Protein AF-A0A351ULM5-F1 (afdb_monomer_lite)

pLDDT: mean 81.46, std 12.45, range [44.47, 95.75]

Secondary structure (DSSP, 8-state):
---TTHHHHHHHHTT-S-HHHHHHHHHHHHH-HHHHHHHHHHHHHHHHHHHTSPPPPHHHHHHHHHHHHHHHTS-S----HHHHHHHHHHHHHHHHHHHHS-----GGGSTTSSHHHHHHHHHHHHHHHHHHHHHHHHHHHHHHHHHHHHHHHHHHH--

Radius of gyration: 32.32 Å; chains: 1; bounding box: 91×63×58 Å

Foldseek 3Di:
DDDPCLVLLVCLLVVNDPPVSVVVLVVVCVPDPVSVVVNVVVVVVVVVVVVPDDDPDPVVVVVVVVVVVVVVPDDPDDDDPVVVVVVVVVVVVVVVCVVPPDPPPDVCPPPPVCPVVVVVVVVVVVVVVVVVVVVVVVVVVVVVVVVVVVVVVVVVVVD

Sequence (159 aa):
MNCEYGEKLILHFYGEAGDGLASEVEAHLKGCASCRDALAALAAAEALLSKETPLPSEAVLQAVMRQARAAAHKPLFVWSWAETALAGAMAAAFLLVFAFAPQSASPDLAWNSGLDSGLDSVEYSMD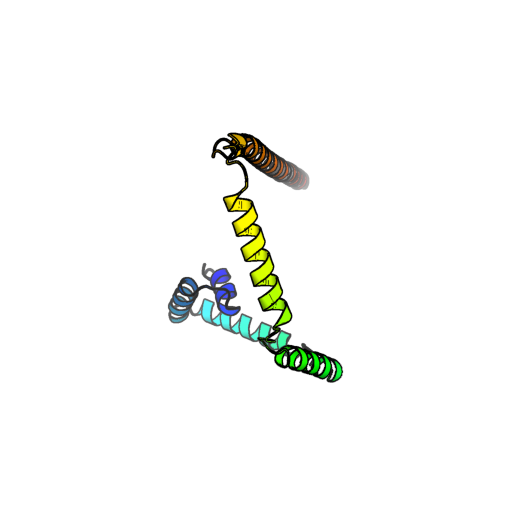QSRSELTASSGDWDYNYGVLSAEEQALSAEEV

Structure (mmCIF, N/CA/C/O backbone):
data_AF-A0A351ULM5-F1
#
_entry.id   AF-A0A351ULM5-F1
#
loop_
_atom_site.group_PDB
_atom_site.id
_atom_site.type_symbol
_atom_site.label_atom_id
_atom_site.label_alt_id
_atom_site.label_comp_id
_atom_site.label_asym_id
_atom_site.label_entity_id
_atom_site.label_seq_id
_atom_site.pdbx_PDB_ins_code
_atom_site.Cartn_x
_atom_site.Cartn_y
_atom_site.Cartn_z
_atom_site.occupancy
_atom_site.B_iso_or_equiv
_atom_site.auth_seq_id
_atom_site.auth_comp_id
_atom_site.auth_asym_id
_atom_site.auth_atom_id
_atom_site.pdbx_PDB_model_num
ATOM 1 N N . MET A 1 1 ? -23.154 -5.790 20.908 1.00 44.47 1 MET A N 1
ATOM 2 C CA . MET A 1 1 ? -22.968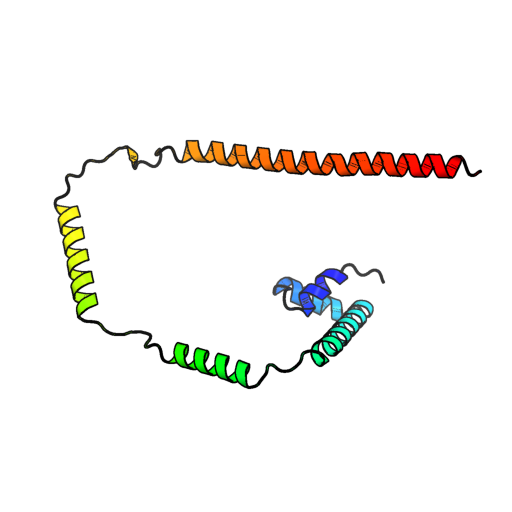 -5.731 19.444 1.00 44.47 1 MET A CA 1
ATOM 3 C C . MET A 1 1 ? -22.928 -4.303 18.885 1.00 44.47 1 MET A C 1
ATOM 5 O O . MET A 1 1 ? -22.922 -4.174 17.677 1.00 44.47 1 MET A O 1
ATOM 9 N N . ASN A 1 2 ? -22.785 -3.246 19.702 1.00 58.34 2 ASN A N 1
ATOM 10 C CA . ASN A 1 2 ? -22.700 -1.866 19.195 1.00 58.34 2 ASN A CA 1
ATOM 11 C C . ASN A 1 2 ? -21.417 -1.203 19.703 1.00 58.34 2 ASN A C 1
ATOM 13 O O . ASN A 1 2 ? -21.447 -0.451 20.673 1.00 58.34 2 ASN A O 1
ATOM 17 N N . CYS A 1 3 ? -20.278 -1.543 19.105 1.00 80.12 3 CYS A N 1
ATOM 18 C CA . CYS A 1 3 ? -19.048 -0.787 19.308 1.00 80.12 3 CYS A CA 1
ATOM 19 C C . CYS A 1 3 ? -18.624 -0.197 17.963 1.00 80.12 3 CYS A C 1
ATOM 21 O O . CYS A 1 3 ? -18.449 -0.939 17.001 1.00 80.12 3 CYS A O 1
ATOM 23 N N . GLU A 1 4 ? -18.450 1.123 17.905 1.00 83.50 4 GLU A N 1
ATOM 24 C CA . GLU A 1 4 ? -18.092 1.872 16.687 1.00 83.50 4 GLU A CA 1
ATOM 25 C C . GLU A 1 4 ? -16.687 1.536 16.146 1.00 83.50 4 GLU A C 1
ATOM 27 O O . GLU A 1 4 ? -16.291 2.012 15.088 1.00 83.50 4 GLU A O 1
ATOM 32 N N . TYR A 1 5 ? -15.916 0.696 16.846 1.00 86.19 5 TYR A N 1
ATOM 33 C CA . TYR A 1 5 ? -14.572 0.285 16.434 1.00 86.19 5 TYR A CA 1
ATOM 34 C C . TYR A 1 5 ? -14.541 -0.863 15.415 1.00 86.19 5 TYR A C 1
ATOM 36 O O . TYR A 1 5 ? -13.450 -1.270 15.028 1.00 86.19 5 TYR A O 1
ATOM 44 N N . GLY A 1 6 ? -15.689 -1.387 14.970 1.00 83.00 6 GLY A N 1
ATOM 45 C CA . GLY A 1 6 ? -15.754 -2.548 14.070 1.00 83.00 6 GLY A CA 1
ATOM 46 C C . GLY A 1 6 ? -14.895 -2.407 12.807 1.00 83.00 6 GLY A C 1
ATOM 47 O O . GLY A 1 6 ? -14.042 -3.250 12.549 1.00 83.00 6 GLY A O 1
ATOM 48 N N . GLU A 1 7 ? -15.056 -1.313 12.062 1.00 86.38 7 GLU A N 1
ATOM 49 C CA . GLU A 1 7 ? -14.304 -1.072 10.819 1.00 86.38 7 GLU A CA 1
ATOM 50 C C . GLU A 1 7 ? -12.811 -0.823 11.080 1.00 86.38 7 GLU A C 1
ATOM 52 O O . GLU A 1 7 ? -11.945 -1.385 10.409 1.00 86.38 7 GLU A O 1
ATOM 57 N N . LYS A 1 8 ? -12.493 -0.048 12.125 1.00 92.81 8 LYS A N 1
ATOM 58 C CA . LYS A 1 8 ? -11.108 0.239 12.545 1.00 92.81 8 LYS A CA 1
ATOM 59 C C . LYS A 1 8 ? -10.350 -1.033 12.928 1.00 92.81 8 LYS A C 1
ATOM 61 O O . LYS A 1 8 ? -9.143 -1.127 12.723 1.00 92.81 8 LYS A O 1
ATOM 66 N N . LEU A 1 9 ? -11.064 -2.007 13.485 1.00 93.25 9 LEU A N 1
ATOM 67 C CA . LEU A 1 9 ? -10.514 -3.283 13.915 1.00 93.25 9 LEU A CA 1
ATOM 68 C C . LEU A 1 9 ? -10.111 -4.166 12.726 1.00 93.25 9 LEU A C 1
ATOM 70 O O . LEU A 1 9 ? -9.099 -4.854 12.816 1.00 93.25 9 LEU A O 1
ATOM 74 N N . ILE A 1 10 ? -10.842 -4.098 11.609 1.00 93.56 10 ILE A N 1
ATOM 75 C CA . ILE A 1 10 ? -10.494 -4.800 10.363 1.00 93.56 10 ILE A CA 1
ATOM 76 C C . ILE A 1 10 ? -9.216 -4.206 9.760 1.00 93.56 10 ILE A C 1
ATOM 78 O O . ILE A 1 10 ? -8.286 -4.946 9.448 1.00 93.56 10 ILE A O 1
ATOM 82 N N . LEU A 1 11 ? -9.132 -2.873 9.671 1.00 94.81 11 LEU A N 1
ATOM 83 C CA . LEU A 1 11 ? -7.931 -2.185 9.182 1.00 94.81 11 LEU A CA 1
ATOM 84 C C . LEU A 1 11 ? -6.706 -2.514 10.041 1.00 94.81 11 LEU A C 1
ATOM 86 O O . LEU A 1 11 ? -5.624 -2.775 9.521 1.00 94.81 11 LEU A O 1
ATOM 90 N N . HIS A 1 12 ? -6.874 -2.538 11.365 1.00 95.31 12 HIS A N 1
ATOM 91 C CA . HIS A 1 12 ? -5.809 -2.939 12.280 1.00 95.31 12 HIS A CA 1
ATOM 92 C C . HIS A 1 12 ? -5.379 -4.393 12.063 1.00 95.31 12 HIS A C 1
ATOM 94 O O . HIS A 1 12 ? -4.184 -4.667 12.005 1.00 95.31 12 HIS A O 1
ATOM 100 N N . PHE A 1 13 ? -6.334 -5.309 11.895 1.00 95.75 13 PHE A N 1
ATOM 101 C CA . PHE A 1 13 ? -6.060 -6.731 11.700 1.00 95.75 13 PHE A CA 1
ATOM 102 C C . PHE A 1 13 ? -5.221 -7.013 10.444 1.00 95.75 13 PHE A C 1
ATOM 104 O O . PHE A 1 13 ? -4.258 -7.771 10.517 1.00 95.75 13 PHE A O 1
ATOM 111 N N . TYR A 1 14 ? -5.528 -6.358 9.321 1.00 95.00 14 TYR A N 1
ATOM 112 C CA . TYR A 1 14 ? -4.781 -6.524 8.067 1.00 95.00 14 TYR A CA 1
ATOM 113 C C . TYR A 1 14 ? -3.511 -5.659 7.967 1.00 95.00 14 TYR A C 1
ATOM 115 O O . TYR A 1 14 ? -2.823 -5.690 6.950 1.00 95.00 14 TYR A O 1
ATOM 123 N N . GLY A 1 15 ? -3.166 -4.903 9.017 1.00 94.19 15 GLY A N 1
ATOM 124 C CA . GLY A 1 15 ? -1.979 -4.040 9.030 1.00 94.19 15 GLY A CA 1
ATOM 125 C C . GLY A 1 15 ? -2.116 -2.763 8.192 1.00 94.19 15 GLY A C 1
ATOM 126 O O . GLY A 1 15 ? -1.115 -2.129 7.869 1.00 94.19 15 GLY A O 1
ATOM 127 N N . GLU A 1 16 ? -3.343 -2.375 7.847 1.00 94.62 16 GLU A N 1
ATOM 128 C CA . GLU A 1 16 ? -3.666 -1.171 7.070 1.00 94.62 16 GLU A CA 1
ATOM 129 C C . GLU A 1 16 ? -3.967 0.044 7.964 1.00 94.62 16 GLU A C 1
ATOM 131 O O . GLU A 1 16 ? -4.072 1.177 7.492 1.00 94.62 16 GLU A O 1
ATOM 136 N N . ALA A 1 17 ? -4.084 -0.164 9.278 1.00 91.00 17 ALA A N 1
ATOM 137 C CA . ALA A 1 17 ? -4.148 0.926 10.236 1.00 91.00 17 ALA A CA 1
ATOM 138 C C . ALA A 1 17 ? -2.765 1.577 10.377 1.00 91.00 17 ALA A C 1
ATOM 140 O O . ALA A 1 17 ? -1.847 0.975 10.929 1.00 91.00 17 ALA A O 1
ATOM 141 N N . GLY A 1 18 ? -2.623 2.825 9.923 1.00 92.12 18 GLY A N 1
ATOM 142 C CA . GLY A 1 18 ? -1.427 3.623 10.211 1.00 92.12 18 GLY A CA 1
ATOM 143 C C . GLY A 1 18 ? -1.169 3.764 11.720 1.00 92.12 18 GLY A C 1
ATOM 144 O O . GLY A 1 18 ? -2.080 3.582 12.531 1.00 92.12 18 GLY A O 1
ATOM 145 N N . ASP A 1 19 ? 0.057 4.136 12.098 1.00 90.62 19 ASP A N 1
ATOM 146 C CA . ASP A 1 19 ? 0.570 4.080 13.482 1.00 90.62 19 ASP A CA 1
ATOM 147 C C . ASP A 1 19 ? -0.363 4.694 14.544 1.00 90.62 19 ASP A C 1
ATOM 149 O O . ASP A 1 19 ? -0.554 4.131 15.625 1.00 90.62 19 ASP A O 1
ATOM 153 N N . GLY A 1 20 ? -0.991 5.833 14.232 1.00 92.88 20 GLY A N 1
ATOM 154 C CA . GLY A 1 20 ? -1.944 6.490 15.132 1.00 92.88 20 GLY A CA 1
ATOM 155 C C . GLY A 1 20 ? -3.177 5.625 15.405 1.00 92.88 20 GLY A C 1
ATOM 156 O O . GLY A 1 20 ? -3.493 5.342 16.560 1.00 92.88 20 GLY A O 1
ATOM 157 N N . 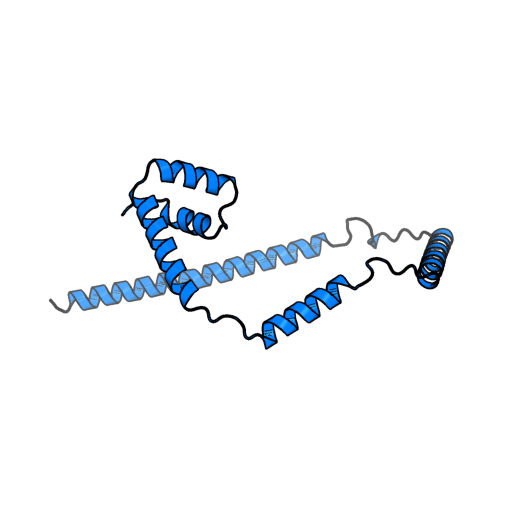LEU A 1 21 ? -3.821 5.133 14.345 1.00 92.94 21 LEU A N 1
ATOM 158 C CA . LEU A 1 21 ? -5.018 4.300 14.446 1.00 92.94 21 LEU A CA 1
ATOM 159 C C . LEU A 1 21 ? -4.715 2.951 15.110 1.00 92.94 21 LEU A C 1
ATOM 161 O O . LEU A 1 21 ? -5.508 2.481 15.923 1.00 92.94 21 LEU A O 1
ATOM 165 N N . ALA A 1 22 ? -3.559 2.353 14.811 1.00 93.50 22 ALA A N 1
ATOM 166 C CA . ALA A 1 22 ? -3.128 1.115 15.453 1.00 93.50 22 ALA A CA 1
ATOM 167 C C . ALA A 1 22 ? -3.037 1.284 16.979 1.00 93.50 22 ALA A C 1
ATOM 169 O O . ALA A 1 22 ? -3.616 0.492 17.724 1.00 93.50 22 ALA A O 1
ATOM 170 N N . SER A 1 23 ? -2.410 2.369 17.448 1.00 95.25 23 SER A N 1
ATOM 171 C CA . SER A 1 23 ? -2.286 2.650 18.883 1.00 95.25 23 SER A CA 1
ATOM 172 C C . SER A 1 23 ? -3.637 2.896 19.577 1.00 95.25 23 SER A C 1
ATOM 174 O O . SER A 1 23 ? -3.857 2.437 20.702 1.00 95.25 23 SER A O 1
ATOM 176 N N . GLU A 1 24 ? -4.577 3.564 18.900 1.00 94.50 24 GLU A N 1
ATOM 177 C CA . GLU A 1 24 ? -5.936 3.792 19.402 1.00 94.50 24 GLU A CA 1
ATOM 178 C C . GLU A 1 24 ? -6.725 2.486 19.536 1.00 94.50 24 GLU A C 1
ATOM 180 O O . GLU A 1 24 ? -7.402 2.261 20.545 1.00 94.50 24 GLU A O 1
ATOM 185 N N . VAL A 1 25 ? -6.637 1.613 18.528 1.00 95.06 25 VAL A N 1
ATOM 186 C CA . VAL A 1 25 ? -7.295 0.302 18.535 1.00 95.06 25 VAL A CA 1
ATOM 187 C C . VAL A 1 25 ? -6.714 -0.571 19.648 1.00 95.06 25 VAL A C 1
ATOM 189 O O . VAL A 1 25 ? -7.475 -1.132 20.435 1.00 95.06 25 VAL A O 1
ATOM 192 N N . GLU A 1 26 ? -5.391 -0.627 19.804 1.00 95.25 26 GLU A N 1
ATOM 193 C CA . GLU A 1 26 ? -4.743 -1.374 20.889 1.00 95.25 26 GLU A CA 1
ATOM 194 C C . GLU A 1 26 ? -5.156 -0.881 22.281 1.00 95.25 26 GLU A C 1
ATOM 196 O O . GLU A 1 26 ? -5.400 -1.682 23.191 1.00 95.25 26 GLU A O 1
ATOM 201 N N . ALA A 1 27 ? -5.267 0.437 22.467 1.00 95.19 27 ALA A N 1
ATOM 202 C CA . ALA A 1 27 ? -5.765 1.011 23.711 1.00 95.19 27 ALA A CA 1
ATOM 203 C C . ALA A 1 27 ? -7.222 0.596 23.977 1.00 95.19 27 ALA A C 1
ATOM 205 O O . ALA A 1 27 ? -7.551 0.180 25.092 1.00 95.19 27 ALA A O 1
ATOM 206 N N . HIS A 1 28 ? -8.078 0.638 22.952 1.00 94.81 28 HIS A N 1
ATOM 207 C CA . HIS A 1 28 ? -9.475 0.219 23.043 1.00 94.81 28 HIS A CA 1
ATOM 208 C C . HIS A 1 28 ? -9.620 -1.273 23.391 1.00 94.81 28 HIS A C 1
ATOM 210 O O . HIS A 1 28 ? -10.419 -1.645 24.259 1.00 94.81 28 HIS A O 1
ATOM 216 N N . LEU A 1 29 ? -8.798 -2.136 22.783 1.00 95.12 29 LEU A N 1
ATOM 217 C CA . LEU A 1 29 ? -8.807 -3.583 23.012 1.00 95.12 29 LEU A CA 1
ATOM 218 C C . LEU A 1 29 ? -8.505 -3.968 24.464 1.00 95.12 29 LEU A C 1
ATOM 220 O O . LEU A 1 29 ? -8.953 -5.024 24.911 1.00 95.12 29 LEU A O 1
ATOM 224 N N . LYS A 1 30 ? -7.820 -3.124 25.246 1.00 95.62 30 LYS A N 1
ATOM 225 C CA . LYS A 1 30 ? -7.613 -3.366 26.687 1.00 95.62 30 LYS A CA 1
ATOM 226 C C . LYS A 1 30 ? -8.929 -3.304 27.470 1.00 95.62 30 LYS A C 1
ATOM 228 O O . LYS A 1 30 ? -9.131 -4.095 28.391 1.00 95.62 30 LYS A O 1
ATOM 233 N N . GLY A 1 31 ? -9.849 -2.421 27.079 1.00 93.31 31 GLY A N 1
ATOM 234 C CA . GLY A 1 31 ? -11.114 -2.185 27.783 1.00 93.31 31 GLY A CA 1
ATOM 235 C C . GLY A 1 31 ? -12.327 -2.923 27.211 1.00 93.31 31 GLY A C 1
ATOM 236 O O . GLY A 1 31 ? -13.260 -3.220 27.952 1.00 93.31 31 GLY A O 1
ATOM 237 N N . CYS A 1 32 ? -12.328 -3.254 25.919 1.00 95.25 32 CYS A N 1
ATOM 238 C CA . CYS A 1 32 ? -13.526 -3.736 25.233 1.00 95.25 32 CYS A CA 1
ATOM 239 C C . CYS A 1 32 ? -13.491 -5.246 24.952 1.00 95.25 32 CYS A C 1
ATOM 241 O O . CYS A 1 32 ? -12.801 -5.707 24.042 1.00 95.25 32 CYS A O 1
ATOM 243 N N . ALA A 1 33 ? -14.272 -6.025 25.709 1.00 93.81 33 ALA A N 1
ATOM 244 C CA . ALA A 1 33 ? -14.367 -7.476 25.519 1.00 93.81 33 ALA A CA 1
ATOM 245 C C . ALA A 1 33 ? -14.949 -7.860 24.150 1.00 93.81 33 ALA A C 1
ATOM 247 O O . ALA A 1 33 ? -14.365 -8.689 23.463 1.00 93.81 33 ALA A O 1
ATOM 248 N N . SER A 1 34 ? -16.015 -7.192 23.697 1.00 93.00 34 SER A N 1
ATOM 249 C CA . SER A 1 34 ? -16.645 -7.520 22.412 1.00 93.00 34 SER A CA 1
ATOM 250 C C . SER A 1 34 ? -15.724 -7.304 21.212 1.00 93.00 34 SER A C 1
ATOM 252 O O . SER A 1 34 ? -15.808 -8.046 20.241 1.00 93.00 34 SER A O 1
ATOM 254 N N . CYS A 1 35 ? -14.840 -6.302 21.265 1.00 94.25 35 CYS A N 1
ATOM 255 C CA . CYS A 1 35 ? -13.858 -6.079 20.204 1.00 94.25 35 CYS A CA 1
ATOM 256 C C . CYS A 1 35 ? -12.739 -7.125 20.229 1.00 94.25 35 CYS A C 1
ATOM 258 O O . CYS A 1 35 ? -12.302 -7.552 19.166 1.00 94.25 35 CYS A O 1
ATOM 260 N N . ARG A 1 36 ? -12.320 -7.601 21.411 1.00 94.38 36 ARG A N 1
ATOM 261 C CA . ARG A 1 36 ? -11.391 -8.741 21.503 1.00 94.38 36 ARG A CA 1
ATOM 262 C C . ARG A 1 36 ? -12.005 -10.020 20.938 1.00 94.38 36 ARG A C 1
ATOM 264 O O . ARG A 1 36 ? -11.332 -10.727 20.197 1.00 94.38 36 ARG A O 1
ATOM 271 N N . ASP A 1 37 ? -13.275 -10.281 21.240 1.00 94.56 37 ASP A N 1
ATOM 272 C CA . ASP A 1 37 ? -13.989 -11.454 20.726 1.00 94.56 37 ASP A CA 1
ATOM 273 C C . ASP A 1 37 ? -14.147 -11.386 19.199 1.00 94.56 37 ASP A C 1
ATOM 275 O O . ASP A 1 37 ? -13.908 -12.373 18.504 1.00 94.56 37 ASP A O 1
ATOM 279 N N . ALA A 1 38 ? -14.479 -10.208 18.659 1.00 93.31 38 ALA A N 1
ATOM 280 C CA . ALA A 1 38 ? -14.547 -9.987 17.215 1.00 93.31 38 ALA A CA 1
ATOM 281 C C . ALA A 1 38 ? -13.185 -10.202 16.532 1.00 93.31 38 ALA A C 1
ATOM 283 O O . ALA A 1 38 ? -13.117 -10.869 15.502 1.00 93.31 38 ALA A O 1
ATOM 284 N N . LEU A 1 39 ? -12.097 -9.699 17.127 1.00 94.50 39 LEU A N 1
ATOM 285 C CA . LEU A 1 39 ? -10.739 -9.894 16.611 1.00 94.50 39 LEU A CA 1
ATOM 286 C C . LEU A 1 39 ? -10.326 -11.371 16.633 1.00 94.50 39 LEU A C 1
ATOM 288 O O . LEU A 1 39 ? -9.726 -11.860 15.679 1.00 94.50 39 LEU A O 1
ATOM 292 N N . ALA A 1 40 ? -10.698 -12.106 17.683 1.00 95.12 40 ALA A N 1
ATOM 293 C CA . ALA A 1 40 ? -10.474 -13.546 17.758 1.00 95.12 40 ALA A CA 1
ATOM 294 C C . ALA A 1 40 ? -11.270 -14.317 16.687 1.00 95.12 40 ALA A C 1
ATOM 296 O O . ALA A 1 40 ? -10.745 -15.261 16.096 1.00 95.12 40 ALA A O 1
ATOM 297 N N . ALA A 1 41 ? -12.510 -13.907 16.402 1.00 94.25 41 ALA A N 1
ATOM 298 C CA . ALA A 1 41 ? -13.321 -14.499 15.338 1.00 94.25 41 ALA A CA 1
ATOM 299 C C . ALA A 1 41 ? -12.727 -14.240 13.941 1.00 94.25 41 ALA A C 1
ATOM 301 O O . ALA A 1 41 ? -12.666 -15.162 13.127 1.00 94.25 41 ALA A O 1
ATOM 302 N N . LEU A 1 42 ? -12.232 -13.023 13.687 1.00 94.00 42 LEU A N 1
ATOM 303 C CA . LEU A 1 42 ? -11.495 -12.665 12.467 1.00 94.00 42 LEU A CA 1
ATOM 304 C C . LEU A 1 42 ? -10.241 -13.531 12.291 1.00 94.00 42 LEU A C 1
ATOM 306 O O . LEU A 1 42 ? -10.072 -14.158 11.246 1.00 94.00 42 LEU A O 1
ATOM 310 N N . ALA A 1 43 ? -9.421 -13.654 13.338 1.00 94.81 43 ALA A N 1
ATOM 311 C CA . ALA A 1 43 ? -8.229 -14.502 13.323 1.00 94.81 43 ALA A CA 1
ATOM 312 C C . ALA A 1 43 ? -8.558 -15.979 13.042 1.00 94.81 43 ALA A C 1
ATOM 314 O O . ALA A 1 43 ? -7.851 -16.658 12.297 1.00 94.81 43 ALA A O 1
ATOM 315 N N . ALA A 1 44 ? -9.653 -16.493 13.610 1.00 94.94 44 ALA A N 1
ATOM 316 C CA . ALA A 1 44 ? -10.098 -17.859 13.356 1.00 94.94 44 ALA A CA 1
ATOM 317 C C . ALA A 1 44 ? -10.544 -18.065 11.898 1.00 94.94 44 ALA A C 1
ATOM 319 O O . ALA A 1 44 ? -10.215 -19.093 11.303 1.00 94.94 44 ALA A O 1
ATOM 320 N N . ALA A 1 45 ? -11.258 -17.098 11.313 1.00 92.25 45 ALA A N 1
ATOM 321 C CA . ALA A 1 45 ? -11.675 -17.146 9.914 1.00 92.25 45 ALA A CA 1
ATOM 322 C C . ALA A 1 45 ? -10.470 -17.116 8.958 1.00 92.25 45 ALA A C 1
ATOM 324 O O . ALA A 1 45 ? -10.387 -17.944 8.050 1.00 92.25 45 ALA A O 1
ATOM 325 N N . GLU A 1 46 ? -9.493 -16.238 9.201 1.00 92.69 46 GLU A N 1
ATOM 326 C CA . GLU A 1 46 ? -8.254 -16.185 8.415 1.00 92.69 46 GLU A CA 1
ATOM 327 C C . GLU A 1 46 ? -7.466 -17.501 8.499 1.00 92.69 46 GLU A C 1
ATOM 329 O O . GLU A 1 46 ? -6.968 -18.001 7.488 1.00 92.69 46 GLU A O 1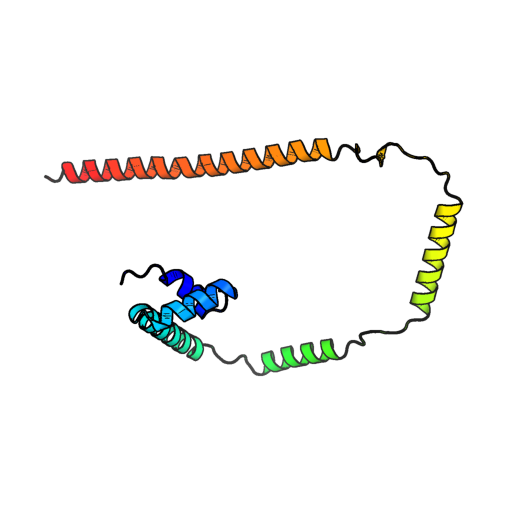
ATOM 334 N N . ALA A 1 47 ? -7.391 -18.111 9.684 1.00 90.75 47 ALA A N 1
ATOM 335 C CA . ALA A 1 47 ? -6.706 -19.386 9.867 1.00 90.75 47 ALA A CA 1
ATOM 336 C C . ALA A 1 47 ? -7.376 -20.541 9.104 1.00 90.75 47 ALA A C 1
ATOM 338 O O . ALA A 1 47 ? -6.690 -21.472 8.677 1.00 90.75 47 ALA A O 1
ATOM 339 N N . LEU A 1 48 ? -8.703 -20.510 8.939 1.00 89.31 48 LEU A N 1
ATOM 340 C CA . LEU A 1 48 ? -9.425 -21.483 8.116 1.00 89.31 48 LEU A CA 1
ATOM 341 C C . LEU A 1 48 ? -9.121 -21.276 6.631 1.00 89.31 48 LEU A C 1
ATOM 343 O O . LEU A 1 48 ? -8.734 -22.229 5.962 1.00 89.31 48 LEU A O 1
ATOM 347 N N . LEU A 1 49 ? -9.201 -20.032 6.154 1.00 87.19 49 LEU A N 1
ATOM 348 C CA . LEU A 1 49 ? -8.903 -19.679 4.763 1.00 87.19 49 LEU A CA 1
ATOM 349 C C . LEU A 1 49 ? -7.447 -19.999 4.390 1.00 87.19 49 LEU A C 1
ATOM 351 O O . LEU A 1 49 ? -7.177 -20.570 3.339 1.00 87.19 49 LEU A O 1
ATOM 355 N N . SER A 1 50 ? -6.502 -19.713 5.286 1.00 84.62 50 SER A N 1
ATOM 356 C CA . SER A 1 50 ? -5.074 -19.955 5.051 1.00 84.62 50 SER A CA 1
ATOM 357 C C . SER A 1 50 ? -4.719 -21.439 4.936 1.00 84.62 50 SER A C 1
ATOM 359 O O . SER A 1 50 ? -3.756 -21.784 4.254 1.00 84.62 50 SER A O 1
ATOM 361 N N . LYS A 1 51 ? -5.477 -22.333 5.587 1.00 76.75 51 LYS A N 1
ATOM 362 C CA . LYS A 1 51 ? -5.259 -23.788 5.493 1.00 76.75 51 LYS A CA 1
ATOM 363 C C . LYS A 1 51 ? -5.624 -24.355 4.126 1.00 76.75 51 LYS A C 1
ATOM 365 O O . LYS A 1 51 ? -5.105 -25.407 3.762 1.00 76.75 51 LYS A O 1
ATOM 370 N N . GLU A 1 52 ? -6.510 -23.686 3.397 1.00 69.31 52 GLU A N 1
ATOM 371 C CA . GLU A 1 52 ? -6.970 -24.131 2.083 1.00 69.31 52 GLU A CA 1
ATOM 372 C C . GLU A 1 52 ? -6.073 -23.646 0.945 1.00 69.31 52 GLU A C 1
ATOM 374 O O . GLU A 1 52 ? -6.220 -24.124 -0.176 1.00 69.31 52 GLU A O 1
ATOM 379 N N . THR A 1 53 ? -5.112 -22.757 1.214 1.00 72.62 53 THR A N 1
ATOM 380 C CA . THR A 1 53 ? -4.181 -22.267 0.199 1.00 72.62 53 THR A CA 1
ATOM 381 C C . THR A 1 53 ? -3.185 -23.373 -0.165 1.00 72.62 53 THR A C 1
ATOM 383 O O . THR A 1 53 ? -2.292 -23.683 0.633 1.00 72.62 53 THR A O 1
ATOM 386 N N . PRO A 1 54 ? -3.288 -23.997 -1.356 1.00 75.69 54 PRO A N 1
ATOM 387 C CA . PRO A 1 54 ? -2.340 -25.023 -1.749 1.00 75.69 54 PRO A CA 1
ATOM 388 C C . PRO A 1 54 ? -0.954 -24.393 -1.889 1.00 75.69 54 PRO A C 1
ATOM 390 O O . PRO A 1 54 ? -0.806 -23.307 -2.456 1.00 75.69 54 PRO A O 1
ATOM 393 N N . LEU A 1 55 ? 0.074 -25.086 -1.393 1.00 80.00 55 LEU A N 1
ATOM 394 C CA . LEU A 1 55 ? 1.449 -24.658 -1.623 1.00 80.00 55 LEU A CA 1
ATOM 395 C C . LEU A 1 55 ? 1.691 -24.513 -3.137 1.00 80.00 55 LEU A C 1
ATOM 397 O O . LEU A 1 55 ? 1.251 -25.372 -3.912 1.00 80.00 55 LEU A O 1
ATOM 401 N N . PRO A 1 56 ? 2.407 -23.462 -3.578 1.00 83.88 56 PRO A N 1
ATOM 402 C CA . PRO A 1 56 ? 2.796 -23.349 -4.973 1.00 83.88 56 PRO A CA 1
ATOM 403 C C . PRO A 1 56 ? 3.606 -24.583 -5.374 1.00 83.88 56 PRO A C 1
ATOM 405 O O . PRO A 1 56 ? 4.411 -25.097 -4.596 1.00 83.88 56 PRO A O 1
ATOM 408 N N . SER A 1 57 ? 3.398 -25.061 -6.602 1.00 89.00 57 SER A N 1
ATOM 409 C CA . SER A 1 57 ? 4.169 -26.198 -7.107 1.00 89.00 57 SER A CA 1
ATOM 410 C C . SER A 1 57 ? 5.673 -25.904 -7.065 1.00 89.00 57 SER A C 1
ATOM 412 O O . SER A 1 57 ? 6.106 -24.768 -7.279 1.00 89.00 57 SER A O 1
ATOM 414 N N . GLU A 1 58 ? 6.480 -26.945 -6.867 1.00 90.81 58 GLU A N 1
ATOM 415 C CA . GLU A 1 58 ? 7.946 -26.839 -6.852 1.00 90.81 58 GLU A CA 1
ATOM 416 C C . GLU A 1 58 ? 8.491 -26.158 -8.122 1.00 90.81 58 GLU A C 1
ATOM 418 O O . GLU A 1 58 ? 9.439 -25.379 -8.067 1.00 90.81 58 GLU A O 1
ATOM 423 N N . ALA A 1 59 ? 7.842 -26.371 -9.272 1.00 92.19 59 ALA A N 1
ATOM 424 C CA . ALA A 1 59 ? 8.212 -25.724 -10.528 1.00 92.19 59 ALA A CA 1
ATOM 425 C C . ALA A 1 59 ? 8.069 -24.191 -10.469 1.00 92.19 59 ALA A C 1
ATOM 427 O O . ALA A 1 59 ? 8.945 -23.470 -10.952 1.00 92.19 59 ALA A O 1
ATOM 428 N N . VAL A 1 60 ? 6.996 -23.692 -9.846 1.00 92.75 60 VAL A N 1
ATOM 429 C CA . VAL A 1 60 ? 6.771 -22.252 -9.644 1.00 92.75 60 VAL A CA 1
ATOM 430 C C . VAL A 1 60 ? 7.805 -21.693 -8.672 1.00 92.75 60 VAL A C 1
ATOM 432 O O . VAL A 1 60 ? 8.422 -20.668 -8.963 1.00 92.75 60 VAL A O 1
ATOM 435 N N . LEU A 1 61 ? 8.070 -22.397 -7.568 1.00 93.62 61 LEU A N 1
ATOM 436 C CA . LEU A 1 61 ? 9.081 -21.988 -6.592 1.00 93.62 61 LEU A CA 1
ATOM 437 C C . LEU A 1 61 ? 10.469 -21.863 -7.245 1.00 93.62 61 LEU A C 1
ATOM 439 O O . LEU A 1 61 ? 11.164 -20.859 -7.077 1.00 93.62 61 LEU A O 1
ATOM 443 N N . GLN A 1 62 ? 10.855 -22.849 -8.057 1.00 94.50 62 GLN A N 1
ATOM 444 C CA . GLN A 1 62 ? 12.127 -22.833 -8.776 1.00 94.50 62 GLN A CA 1
ATOM 445 C C . GLN A 1 62 ? 12.199 -21.737 -9.840 1.00 94.50 62 GLN A C 1
ATOM 447 O O . GLN A 1 62 ? 13.265 -21.139 -10.014 1.00 94.50 62 GLN A O 1
ATOM 452 N N . ALA A 1 63 ? 11.101 -21.455 -10.544 1.00 94.19 63 ALA A N 1
ATOM 453 C CA . ALA A 1 63 ? 11.039 -20.366 -11.514 1.00 94.19 63 ALA A CA 1
ATOM 454 C C . ALA A 1 63 ? 11.260 -19.004 -10.836 1.00 94.19 63 ALA A C 1
ATOM 456 O O . ALA A 1 63 ? 12.124 -18.237 -11.272 1.00 94.19 63 ALA A O 1
ATOM 457 N N . VAL A 1 64 ? 10.570 -18.751 -9.718 1.00 94.56 64 VAL A N 1
ATOM 458 C CA . VAL A 1 64 ? 10.730 -17.527 -8.917 1.00 94.56 64 VAL A CA 1
ATOM 459 C C . VAL A 1 64 ? 12.160 -17.408 -8.390 1.00 94.56 64 VAL A C 1
ATOM 461 O O . VAL A 1 64 ? 12.807 -16.380 -8.583 1.00 94.56 64 VAL A O 1
ATOM 464 N N . MET A 1 65 ? 12.708 -18.474 -7.800 1.00 94.62 65 MET A N 1
ATOM 465 C CA . MET A 1 65 ? 14.080 -18.475 -7.280 1.00 94.62 65 MET A CA 1
ATOM 466 C C . MET A 1 65 ? 15.126 -18.241 -8.375 1.00 94.62 65 MET A C 1
ATOM 468 O O . MET A 1 65 ? 16.120 -17.548 -8.155 1.00 94.62 65 MET A O 1
ATOM 472 N N . ARG A 1 66 ? 14.918 -18.794 -9.575 1.00 92.50 66 ARG A N 1
ATOM 473 C CA . ARG A 1 66 ? 15.792 -18.549 -10.729 1.00 92.50 66 ARG A CA 1
ATOM 474 C C . ARG A 1 66 ? 15.766 -17.078 -11.135 1.00 92.50 66 ARG A C 1
ATOM 476 O O . ARG A 1 66 ? 16.825 -16.504 -11.380 1.00 92.50 66 ARG A O 1
ATOM 483 N N . GLN A 1 67 ? 14.584 -16.469 -11.170 1.00 90.88 67 GLN A N 1
ATOM 484 C CA . GLN A 1 67 ? 14.424 -15.065 -11.535 1.00 90.88 67 GLN A CA 1
ATOM 485 C C . GLN A 1 67 ? 14.998 -14.122 -10.470 1.00 90.88 67 GLN A C 1
ATOM 487 O O . GLN A 1 67 ? 15.704 -13.176 -10.816 1.00 90.88 67 GLN A O 1
ATOM 492 N N . ALA A 1 68 ? 14.796 -14.428 -9.186 1.00 89.38 68 ALA A N 1
ATOM 493 C CA . ALA A 1 68 ? 15.382 -13.685 -8.073 1.00 89.38 68 ALA A CA 1
ATOM 494 C C . ALA A 1 68 ? 16.920 -13.705 -8.117 1.00 89.38 68 ALA A C 1
ATOM 496 O O . ALA A 1 68 ? 17.557 -12.659 -8.004 1.00 89.38 68 ALA A O 1
ATOM 497 N N . ARG A 1 69 ? 17.532 -14.871 -8.373 1.00 89.44 69 ARG A N 1
ATOM 498 C CA . ARG A 1 69 ? 18.992 -14.979 -8.555 1.00 89.44 69 ARG A CA 1
ATOM 499 C C . ARG A 1 69 ? 19.471 -14.194 -9.774 1.00 89.44 69 ARG A C 1
ATOM 501 O O . ARG A 1 69 ? 20.453 -13.467 -9.679 1.00 89.44 69 ARG A O 1
ATOM 508 N N . ALA A 1 70 ? 18.773 -14.291 -10.905 1.00 85.31 70 ALA A N 1
ATOM 509 C CA . ALA A 1 70 ? 19.123 -13.533 -12.106 1.00 85.31 70 ALA A CA 1
ATOM 510 C C . ALA A 1 70 ? 19.062 -12.010 -11.880 1.00 85.31 70 ALA A C 1
ATOM 512 O O . ALA A 1 70 ? 19.886 -11.278 -12.423 1.00 85.31 70 ALA A O 1
ATOM 513 N N . ALA A 1 71 ? 18.122 -11.532 -11.060 1.00 79.94 71 ALA A N 1
ATOM 514 C CA . ALA A 1 71 ? 18.042 -10.129 -10.667 1.00 79.94 71 ALA A CA 1
ATOM 515 C C . ALA A 1 71 ? 19.180 -9.726 -9.712 1.00 79.94 71 ALA A C 1
ATOM 517 O O . ALA A 1 71 ? 19.776 -8.668 -9.900 1.00 79.94 71 ALA A O 1
ATOM 518 N N . ALA A 1 72 ? 19.525 -10.582 -8.747 1.00 79.75 72 ALA A N 1
ATOM 519 C CA . ALA A 1 72 ? 20.609 -10.337 -7.793 1.00 79.75 72 ALA A CA 1
ATOM 520 C C . ALA A 1 72 ? 22.003 -10.303 -8.448 1.00 79.75 72 ALA A C 1
ATOM 522 O O . ALA A 1 72 ? 22.892 -9.603 -7.975 1.00 79.75 72 ALA A O 1
ATOM 523 N N . HIS A 1 73 ? 22.199 -11.037 -9.548 1.00 66.25 73 HIS A N 1
ATOM 524 C CA . HIS A 1 73 ? 23.467 -11.078 -10.282 1.00 66.25 73 HIS A CA 1
ATOM 525 C C . HIS A 1 73 ? 23.644 -9.953 -11.308 1.00 66.25 73 HIS A C 1
ATOM 527 O O . HIS A 1 73 ? 24.644 -9.951 -12.029 1.00 66.25 73 HIS A O 1
ATOM 533 N N . LYS A 1 74 ? 22.723 -8.985 -11.397 1.00 65.19 74 LYS A N 1
ATOM 534 C CA . LYS A 1 74 ? 22.961 -7.802 -12.227 1.00 65.19 74 LYS A CA 1
ATOM 535 C C . LYS A 1 74 ? 24.021 -6.930 -11.545 1.00 65.19 74 LYS A C 1
ATOM 537 O O . LYS A 1 74 ? 23.768 -6.458 -10.437 1.00 65.19 74 LYS A O 1
ATOM 542 N N . PRO A 1 75 ? 25.197 -6.702 -12.159 1.00 67.56 75 PRO A N 1
ATOM 543 C CA . PRO A 1 75 ? 26.158 -5.758 -11.609 1.00 67.56 75 PRO A CA 1
ATOM 544 C C . PRO A 1 75 ? 25.4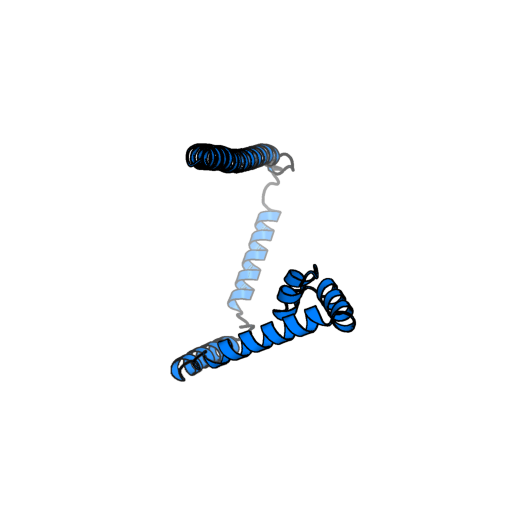87 -4.384 -11.528 1.00 67.56 75 PRO A C 1
ATOM 546 O O . PRO A 1 75 ? 25.086 -3.827 -12.546 1.00 67.56 75 PRO A O 1
ATOM 549 N N . LEU A 1 76 ? 25.359 -3.849 -10.309 1.00 65.88 76 LEU A N 1
ATOM 550 C CA . LEU A 1 76 ? 24.766 -2.529 -10.045 1.00 65.88 76 LEU A CA 1
ATOM 551 C C . LEU A 1 76 ? 25.533 -1.390 -10.733 1.00 65.88 76 LEU A C 1
ATOM 553 O O . LEU A 1 76 ? 25.029 -0.276 -10.832 1.00 65.88 76 LEU A O 1
ATOM 557 N N . PHE A 1 77 ? 26.745 -1.664 -11.212 1.00 62.16 77 PHE A N 1
ATOM 558 C CA . PHE A 1 77 ? 27.566 -0.700 -11.911 1.00 62.16 77 PHE A CA 1
ATOM 559 C C . PHE A 1 77 ? 28.525 -1.423 -12.855 1.00 62.16 77 PHE A C 1
ATOM 561 O O . PHE A 1 77 ? 29.466 -2.092 -12.423 1.00 62.16 77 PHE A O 1
ATOM 568 N N . VAL A 1 78 ? 28.268 -1.311 -14.154 1.00 66.94 78 VAL A N 1
ATOM 569 C CA . VAL A 1 78 ? 29.208 -1.734 -15.191 1.00 66.94 78 VAL A CA 1
ATOM 570 C C . VAL A 1 78 ? 29.956 -0.477 -15.607 1.00 66.94 78 VAL A C 1
ATOM 572 O O . VAL A 1 78 ? 29.390 0.386 -16.267 1.00 66.94 78 VAL A O 1
ATOM 575 N N . TRP A 1 79 ? 31.209 -0.325 -15.170 1.00 61.91 79 TRP A N 1
ATOM 576 C CA . TRP A 1 79 ? 32.030 0.814 -15.584 1.00 61.91 79 TRP A CA 1
ATOM 577 C C . TRP A 1 79 ? 32.326 0.697 -17.083 1.00 61.91 79 TRP A C 1
ATOM 579 O O . TRP A 1 79 ? 33.207 -0.055 -17.503 1.00 61.91 79 TRP A O 1
ATOM 589 N N . SER A 1 80 ? 31.576 1.436 -17.896 1.00 72.25 80 SER A N 1
ATOM 590 C CA . SER A 1 80 ? 31.781 1.537 -19.336 1.00 72.25 80 SER A CA 1
ATOM 591 C C . SER A 1 80 ? 32.538 2.824 -19.655 1.00 72.25 80 SER A C 1
ATOM 593 O O . SER A 1 80 ? 31.996 3.925 -19.580 1.00 72.25 80 SER A O 1
ATOM 595 N N . TRP A 1 81 ? 33.805 2.693 -20.056 1.00 72.44 81 TRP A N 1
ATOM 596 C CA . TRP A 1 81 ? 34.611 3.820 -20.552 1.00 72.44 81 TRP A CA 1
ATOM 597 C C . TRP A 1 81 ? 34.009 4.473 -21.807 1.00 72.44 81 TRP A C 1
ATOM 599 O O . TRP A 1 81 ? 34.288 5.633 -22.099 1.00 72.44 81 TRP A O 1
ATOM 609 N N . ALA A 1 82 ? 33.172 3.738 -22.545 1.00 70.69 82 ALA A N 1
ATOM 610 C CA . ALA A 1 82 ? 32.458 4.262 -23.702 1.00 70.69 82 ALA A CA 1
ATOM 611 C C . ALA A 1 82 ? 31.306 5.195 -23.287 1.00 70.69 82 ALA A C 1
ATOM 613 O O . ALA A 1 82 ? 31.100 6.229 -23.918 1.00 70.69 82 ALA A O 1
ATOM 614 N N . GLU A 1 83 ? 30.593 4.874 -22.203 1.00 68.38 83 GLU A N 1
ATOM 615 C CA . GLU A 1 83 ? 29.493 5.703 -21.689 1.00 68.38 83 GLU A CA 1
ATOM 616 C C . GLU A 1 83 ? 30.004 6.998 -21.050 1.00 68.38 83 GLU A C 1
ATOM 618 O O . GLU A 1 83 ? 29.418 8.058 -21.265 1.00 68.38 83 GLU A O 1
ATOM 623 N N . THR A 1 84 ? 31.138 6.955 -20.341 1.00 75.12 84 THR A N 1
ATOM 624 C CA . THR A 1 84 ? 31.750 8.169 -19.775 1.00 75.12 84 THR A CA 1
ATOM 625 C C . THR A 1 84 ? 32.287 9.104 -20.861 1.00 75.12 84 THR A C 1
ATOM 627 O O . THR A 1 84 ? 32.109 10.319 -20.764 1.00 75.12 84 THR A O 1
ATOM 630 N N . ALA A 1 85 ? 32.880 8.558 -21.928 1.00 76.06 85 ALA A N 1
ATOM 631 C CA . ALA A 1 85 ? 33.326 9.342 -23.077 1.00 76.06 85 ALA A CA 1
ATOM 632 C C . ALA A 1 85 ? 32.149 9.998 -23.819 1.00 76.06 85 ALA A C 1
ATOM 634 O O . ALA A 1 85 ? 32.229 11.168 -24.195 1.00 76.06 85 ALA A O 1
ATOM 635 N N . LEU A 1 86 ? 31.038 9.274 -23.986 1.00 82.12 86 LEU A N 1
ATOM 636 C CA . LEU A 1 86 ? 29.846 9.785 -24.660 1.00 82.12 86 LEU A CA 1
ATOM 637 C C . LEU A 1 86 ? 29.128 10.852 -23.822 1.00 82.12 86 LEU A C 1
ATOM 639 O O . LEU A 1 86 ? 28.768 11.900 -24.356 1.00 82.12 86 LEU A O 1
ATOM 643 N N . ALA A 1 87 ? 29.001 10.648 -22.508 1.00 79.38 87 ALA A N 1
ATOM 644 C CA . ALA A 1 87 ? 28.454 11.651 -21.596 1.00 79.38 87 ALA A CA 1
ATOM 645 C C . ALA A 1 87 ? 29.304 12.935 -21.583 1.00 79.38 87 ALA A C 1
ATOM 647 O O . ALA A 1 87 ? 28.760 14.039 -21.658 1.00 79.38 87 ALA A O 1
ATOM 648 N N . GLY A 1 88 ? 30.636 12.801 -21.568 1.00 83.31 88 GLY A N 1
ATOM 649 C CA . GLY A 1 88 ? 31.557 13.936 -21.668 1.00 83.31 88 GLY A CA 1
ATOM 650 C C . GLY A 1 88 ? 31.422 14.694 -22.992 1.00 83.31 88 GLY A C 1
ATOM 651 O O . GLY A 1 88 ? 31.355 15.924 -22.996 1.00 83.31 88 GLY A O 1
ATOM 652 N N . ALA A 1 89 ? 31.312 13.973 -24.111 1.00 87.25 89 ALA A N 1
ATOM 653 C CA . ALA A 1 89 ? 31.109 14.572 -25.427 1.00 87.25 89 ALA A CA 1
ATOM 654 C C . ALA A 1 89 ? 29.768 15.318 -25.525 1.00 87.25 89 ALA A C 1
ATOM 656 O O . ALA A 1 89 ? 29.724 16.429 -26.051 1.00 87.25 89 ALA A O 1
ATOM 657 N N . MET A 1 90 ? 28.686 14.754 -24.978 1.00 86.94 90 MET A N 1
ATOM 658 C CA . MET A 1 90 ? 27.380 15.415 -24.958 1.00 86.94 90 MET A CA 1
ATOM 659 C C . MET A 1 90 ? 27.383 16.669 -24.084 1.00 86.94 90 MET A C 1
ATOM 661 O O . MET A 1 90 ? 26.893 17.707 -24.520 1.00 86.94 90 MET A O 1
ATOM 665 N N . ALA A 1 91 ? 27.977 16.617 -22.890 1.00 88.25 91 ALA A N 1
ATOM 666 C CA . ALA A 1 91 ? 28.087 17.785 -22.017 1.00 88.25 91 ALA A CA 1
ATOM 667 C C . ALA A 1 91 ? 28.889 18.920 -22.678 1.00 88.25 91 ALA A C 1
ATOM 669 O O . ALA A 1 91 ? 28.472 20.078 -22.644 1.00 88.25 91 ALA A O 1
ATOM 670 N N . ALA A 1 92 ? 30.000 18.589 -23.343 1.00 88.88 92 ALA A N 1
ATOM 671 C CA . ALA A 1 92 ? 30.785 19.558 -24.102 1.00 88.88 92 ALA A CA 1
ATOM 672 C C . ALA A 1 92 ? 29.995 20.144 -25.286 1.00 88.88 92 ALA A C 1
ATOM 674 O O . ALA A 1 92 ? 30.042 21.351 -25.515 1.00 88.88 92 ALA A O 1
ATOM 675 N N . ALA A 1 93 ? 29.226 19.318 -26.002 1.00 89.06 93 ALA A N 1
ATOM 676 C CA . ALA A 1 93 ? 28.359 19.778 -27.082 1.00 89.06 93 ALA A CA 1
ATOM 677 C C . ALA A 1 93 ? 27.262 20.727 -26.572 1.00 89.06 93 ALA A C 1
ATOM 679 O O . ALA A 1 93 ? 27.047 21.775 -27.174 1.00 89.06 93 ALA A O 1
ATOM 680 N N . PHE A 1 94 ? 26.619 20.423 -25.440 1.00 85.81 94 PHE A N 1
ATOM 681 C CA . PHE A 1 94 ? 25.629 21.312 -24.825 1.00 85.81 94 PHE A CA 1
ATOM 682 C C . PHE A 1 94 ? 26.237 22.639 -24.376 1.00 85.81 94 PHE A C 1
ATOM 684 O O . PHE A 1 94 ? 25.641 23.684 -24.621 1.00 85.81 94 PHE A O 1
ATOM 691 N N . LEU A 1 95 ? 27.429 22.623 -23.773 1.00 85.50 95 LEU A N 1
ATOM 692 C CA . LEU A 1 95 ? 28.127 23.850 -23.383 1.00 85.50 95 LEU A CA 1
ATOM 693 C C . LEU A 1 95 ? 28.506 24.701 -24.596 1.00 85.50 95 LEU A C 1
ATOM 695 O O . LEU A 1 95 ? 28.356 25.918 -24.550 1.00 85.50 95 LEU A O 1
ATOM 699 N N . LEU A 1 96 ? 28.946 24.077 -25.691 1.00 86.81 96 LEU A N 1
ATOM 700 C CA . LEU A 1 96 ? 29.227 24.783 -26.939 1.00 86.81 96 LEU A CA 1
ATOM 701 C C . LEU A 1 96 ? 27.952 25.374 -27.545 1.00 86.81 96 LEU A C 1
ATOM 703 O O . LEU A 1 96 ? 27.939 26.546 -27.906 1.00 86.81 96 LEU A O 1
ATOM 707 N N . VAL A 1 97 ? 26.861 24.611 -27.604 1.00 84.19 97 VAL A N 1
ATOM 708 C CA . VAL A 1 97 ? 25.573 25.130 -28.081 1.00 84.19 97 VAL A CA 1
ATOM 709 C C . VAL A 1 97 ? 25.103 26.281 -27.198 1.00 84.19 97 VAL A C 1
ATOM 711 O O . VAL A 1 97 ? 24.698 27.300 -27.727 1.00 84.19 97 VAL A O 1
ATOM 714 N N . PHE A 1 98 ? 25.211 26.184 -25.874 1.00 79.25 98 PHE A N 1
ATOM 715 C CA . PHE A 1 98 ? 24.781 27.251 -24.970 1.00 79.25 98 PHE A CA 1
ATOM 716 C C . PHE A 1 98 ? 25.665 28.504 -25.062 1.00 79.25 98 PHE A C 1
ATOM 718 O O . PHE A 1 98 ? 25.159 29.619 -24.986 1.00 79.25 98 PHE A O 1
ATOM 725 N N . ALA A 1 99 ? 26.977 28.335 -25.249 1.00 81.50 99 ALA A N 1
ATOM 726 C CA . ALA A 1 99 ? 27.926 29.441 -25.370 1.00 81.50 99 ALA A CA 1
ATOM 727 C C . ALA A 1 99 ? 27.814 30.187 -26.708 1.00 81.50 99 ALA A C 1
ATOM 729 O O . ALA A 1 99 ? 28.109 31.380 -26.766 1.00 81.50 99 ALA A O 1
ATOM 730 N N . PHE A 1 100 ? 27.410 29.492 -27.777 1.00 80.31 100 PHE A N 1
ATOM 731 C CA . PHE A 1 100 ? 27.330 30.053 -29.128 1.00 80.31 100 PHE A CA 1
ATOM 732 C C . PHE A 1 100 ? 25.899 30.246 -29.645 1.00 80.31 100 PHE A C 1
ATOM 734 O O . PHE A 1 100 ? 25.719 30.854 -30.701 1.00 80.31 100 PHE A O 1
ATOM 741 N N . ALA A 1 101 ? 24.877 29.768 -28.931 1.00 75.81 101 ALA A N 1
ATOM 742 C CA . ALA A 1 101 ? 23.495 30.049 -29.280 1.00 75.81 101 ALA A CA 1
ATOM 743 C C . ALA A 1 101 ? 23.212 31.542 -29.060 1.00 75.81 101 ALA A C 1
ATOM 745 O O . ALA A 1 101 ? 23.473 32.067 -27.973 1.00 75.81 101 ALA A O 1
ATOM 746 N N . PRO A 1 102 ? 22.655 32.244 -30.062 1.00 65.38 102 PRO A N 1
ATOM 747 C CA . PRO A 1 102 ? 22.184 33.600 -29.862 1.00 65.38 102 PRO A CA 1
ATOM 748 C C . PRO A 1 102 ? 21.096 33.559 -28.791 1.00 65.38 102 PRO A C 1
ATOM 750 O O . PRO A 1 102 ? 20.116 32.826 -28.912 1.00 65.38 102 PRO A O 1
ATOM 753 N N . GLN A 1 103 ? 21.279 34.336 -27.728 1.00 62.94 103 GLN A N 1
ATOM 754 C CA . GLN A 1 103 ? 20.319 34.444 -26.638 1.00 62.94 103 GLN A CA 1
ATOM 755 C C . GLN A 1 103 ? 19.121 35.278 -27.113 1.00 62.94 103 GLN A C 1
ATOM 757 O O . GLN A 1 103 ? 18.928 36.424 -26.721 1.00 62.94 103 GLN A O 1
ATOM 762 N N . SER A 1 104 ? 18.319 34.723 -28.022 1.00 57.06 104 SER A N 1
ATOM 763 C CA . SER A 1 104 ? 16.998 35.253 -28.318 1.00 57.06 104 SER A CA 1
ATOM 764 C C . SER A 1 104 ? 16.113 34.879 -27.140 1.00 57.06 104 SER A C 1
ATOM 766 O O . SER A 1 104 ? 15.587 33.765 -27.078 1.00 57.06 104 SER A O 1
ATOM 768 N N . ALA A 1 105 ? 15.997 35.794 -26.177 1.00 55.06 105 ALA A N 1
ATOM 769 C CA . ALA A 1 105 ? 14.952 35.747 -25.169 1.00 55.06 105 ALA A CA 1
ATOM 770 C C . ALA A 1 105 ? 13.609 35.694 -25.908 1.00 55.06 105 ALA A C 1
ATOM 772 O O . ALA A 1 105 ? 13.094 36.712 -26.363 1.00 55.06 105 ALA A O 1
ATOM 773 N N . SER A 1 106 ? 13.103 34.482 -26.120 1.00 55.25 106 SER A N 1
ATOM 774 C CA . SER A 1 106 ? 11.793 34.267 -26.713 1.00 55.25 106 SER A CA 1
ATOM 775 C C . SER A 1 106 ? 10.794 34.504 -25.582 1.00 55.25 106 SER A C 1
ATOM 777 O O . SER A 1 106 ? 10.848 33.775 -24.588 1.00 55.25 106 SER A O 1
ATOM 779 N N . PRO A 1 107 ? 9.932 35.531 -25.667 1.00 55.47 107 PRO A N 1
ATOM 780 C CA . PRO A 1 107 ? 8.987 35.862 -24.601 1.00 55.47 107 PRO A CA 1
ATOM 781 C C . PRO A 1 107 ? 7.995 34.724 -24.289 1.00 55.47 107 PRO A C 1
ATOM 783 O O . PRO A 1 107 ? 7.387 34.738 -23.224 1.00 55.47 107 PRO A O 1
ATOM 786 N N . ASP A 1 108 ? 7.901 33.707 -25.152 1.00 51.34 108 ASP A N 1
ATOM 787 C CA . ASP A 1 108 ? 7.058 32.511 -24.988 1.00 51.34 108 ASP A CA 1
ATOM 788 C C . ASP A 1 108 ? 7.466 31.562 -23.845 1.00 51.34 108 ASP A C 1
ATOM 790 O O . ASP A 1 108 ? 6.714 30.649 -23.515 1.00 51.34 108 ASP A O 1
ATOM 794 N N . LEU A 1 109 ? 8.629 31.757 -23.212 1.00 55.00 109 LEU A N 1
ATOM 795 C CA . LEU A 1 109 ? 9.036 30.998 -22.015 1.00 55.00 109 LEU A CA 1
ATOM 796 C C . LEU A 1 109 ? 8.849 31.783 -20.708 1.00 55.00 109 LEU A C 1
ATOM 798 O O . LEU A 1 109 ? 9.256 31.318 -19.641 1.00 55.00 109 LEU A O 1
ATOM 802 N N . ALA A 1 110 ? 8.255 32.978 -20.764 1.00 57.97 110 ALA A N 1
ATOM 803 C CA . ALA A 1 110 ? 7.823 33.666 -19.558 1.00 57.97 110 ALA A CA 1
ATOM 804 C C . ALA A 1 110 ? 6.689 32.870 -18.891 1.00 57.97 110 ALA A C 1
ATOM 806 O O . ALA A 1 110 ? 5.871 32.266 -19.575 1.00 57.97 110 ALA A O 1
ATOM 807 N N . TRP A 1 111 ? 6.592 32.934 -17.560 1.00 52.97 111 TRP A N 1
ATOM 808 C CA . TRP A 1 111 ? 5.517 32.359 -16.725 1.00 52.97 111 TRP A CA 1
ATOM 809 C C . TRP A 1 111 ? 4.067 32.703 -17.160 1.00 52.97 111 TRP A C 1
ATOM 811 O O . TRP A 1 111 ? 3.125 32.199 -16.568 1.00 52.97 111 TRP A O 1
ATOM 821 N N . ASN A 1 112 ? 3.888 33.524 -18.199 1.00 55.22 112 ASN A N 1
ATOM 822 C CA . ASN A 1 112 ? 2.633 33.866 -18.874 1.00 55.22 112 ASN A CA 1
ATOM 823 C C . ASN A 1 112 ? 2.354 32.988 -20.118 1.00 55.22 112 ASN A C 1
ATOM 825 O O . ASN A 1 112 ? 1.641 33.412 -21.026 1.00 55.22 112 ASN A O 1
ATOM 829 N N . SER A 1 113 ? 2.926 31.784 -20.209 1.00 59.28 113 SER A N 1
ATOM 830 C CA . SER A 1 113 ? 2.923 30.931 -21.413 1.00 59.28 113 SER A CA 1
ATOM 831 C C . SER A 1 113 ? 1.574 30.267 -21.756 1.00 59.28 113 SER A C 1
ATOM 833 O O . SER A 1 113 ? 1.538 29.213 -22.385 1.00 59.28 113 SER A O 1
ATOM 835 N N . GLY A 1 114 ? 0.444 30.857 -21.355 1.00 58.47 114 GLY A N 1
ATOM 836 C CA . GLY A 1 114 ? -0.886 30.287 -21.600 1.00 58.47 114 GLY A CA 1
ATOM 837 C C . GLY A 1 114 ? -1.176 29.022 -20.786 1.00 58.47 114 GLY A C 1
ATOM 838 O O . GLY A 1 114 ? -2.177 28.359 -21.031 1.00 58.47 114 GLY A O 1
ATOM 839 N N . LEU A 1 115 ? -0.338 28.689 -19.797 1.00 61.78 115 LEU A N 1
ATOM 840 C CA . LEU A 1 115 ? -0.631 27.609 -18.851 1.00 61.78 115 LEU A CA 1
ATOM 841 C C . LEU A 1 115 ? -1.935 27.895 -18.077 1.00 61.78 115 LEU A C 1
ATOM 843 O O . LEU A 1 115 ? -2.718 26.980 -17.837 1.00 61.78 115 LEU A O 1
ATOM 847 N N . ASP A 1 116 ? -2.202 29.174 -17.788 1.00 64.75 116 ASP A N 1
ATOM 848 C CA . ASP A 1 116 ? -3.434 29.641 -17.141 1.00 64.75 116 ASP A CA 1
ATOM 849 C C . ASP A 1 116 ? -4.690 29.380 -17.987 1.00 64.75 116 ASP A C 1
ATOM 851 O O . ASP A 1 116 ? -5.716 28.983 -17.447 1.00 64.75 116 ASP A O 1
ATOM 855 N N . SER A 1 117 ? -4.625 29.499 -19.321 1.00 66.06 117 SER A N 1
ATOM 856 C CA . SER A 1 117 ? -5.805 29.230 -20.163 1.00 66.06 117 SER A CA 1
ATOM 857 C C . SER A 1 117 ? -6.131 27.738 -20.268 1.00 66.06 117 SER A C 1
ATOM 859 O O . SER A 1 117 ? -7.278 27.367 -20.517 1.00 66.06 117 SER A O 1
ATOM 861 N N . GLY A 1 118 ? -5.137 26.870 -20.047 1.00 69.75 118 GLY A N 1
ATOM 862 C CA . GLY A 1 118 ? -5.350 25.434 -19.889 1.00 69.75 118 GLY A CA 1
ATOM 863 C C . GLY A 1 118 ? -5.997 25.083 -18.548 1.00 69.75 118 GLY A C 1
ATOM 864 O O . GLY A 1 118 ? -6.848 24.194 -18.508 1.00 69.75 118 GLY A O 1
ATOM 865 N N . LEU A 1 119 ? -5.647 25.797 -17.473 1.00 76.88 119 LEU A N 1
ATOM 866 C CA . LEU A 1 119 ? -6.179 25.558 -16.127 1.00 76.88 119 LEU A CA 1
ATOM 867 C C . LEU A 1 119 ? -7.690 25.805 -16.044 1.00 76.88 119 LEU A C 1
ATOM 869 O O . LEU A 1 119 ? -8.398 24.929 -15.548 1.00 76.88 119 LEU A O 1
ATOM 873 N N . ASP A 1 120 ? -8.193 26.893 -16.633 1.00 79.06 120 ASP A N 1
ATOM 874 C CA . ASP A 1 120 ? -9.638 27.179 -16.671 1.00 79.06 120 ASP A CA 1
ATOM 875 C C . ASP A 1 120 ? -10.429 26.064 -17.381 1.00 79.06 120 ASP A C 1
ATOM 877 O O . ASP A 1 120 ? -11.529 25.695 -16.971 1.00 79.06 120 ASP A O 1
ATOM 881 N N . SER A 1 121 ? -9.863 25.479 -18.444 1.00 80.31 121 SER A N 1
ATOM 882 C CA . SER A 1 121 ? -10.514 24.392 -19.192 1.00 80.31 121 SER A CA 1
ATOM 883 C C . SER A 1 121 ? -10.577 23.082 -18.401 1.00 80.31 121 SER A C 1
ATOM 885 O O . SER A 1 121 ? -11.564 22.346 -18.480 1.00 80.31 121 SER A O 1
ATOM 887 N N . VAL A 1 122 ? -9.538 22.807 -17.606 1.00 85.94 122 VAL A N 1
ATOM 888 C CA . VAL A 1 122 ? -9.487 21.643 -16.720 1.00 85.94 122 VAL A CA 1
ATOM 889 C C . VAL A 1 122 ? -10.485 21.817 -15.580 1.00 85.94 122 VAL A C 1
ATOM 891 O O . VAL A 1 122 ? -11.239 20.882 -15.307 1.00 85.94 122 VAL A O 1
ATOM 894 N N . GLU A 1 123 ? -10.551 23.005 -14.975 1.00 84.00 123 GLU A N 1
ATOM 895 C CA . GLU A 1 123 ? -11.511 23.322 -13.913 1.00 84.00 123 GLU A CA 1
ATOM 896 C C . GLU A 1 123 ? -12.956 23.143 -14.405 1.00 84.00 123 GLU A C 1
ATOM 898 O O . GLU A 1 123 ? -13.732 22.409 -13.790 1.00 84.00 123 GLU A O 1
ATOM 903 N N . TYR A 1 124 ? -13.274 23.661 -15.597 1.00 84.94 124 TYR A N 1
ATOM 904 C CA . TYR A 1 124 ? -14.596 23.485 -16.207 1.00 84.94 124 TYR A CA 1
ATOM 905 C C . TYR A 1 124 ? -14.949 22.011 -16.456 1.00 84.94 124 TYR A C 1
ATOM 907 O O . TYR A 1 124 ? -16.076 21.583 -16.201 1.00 84.94 124 TYR A O 1
ATOM 915 N N . SER A 1 125 ? -13.989 21.208 -16.931 1.00 86.31 125 SER A N 1
ATOM 916 C CA . SER A 1 125 ? -14.209 19.773 -17.157 1.00 86.31 125 SER A CA 1
ATOM 917 C C . SER A 1 125 ? -14.467 19.006 -15.852 1.00 86.31 125 SER A C 1
ATOM 919 O O . SER A 1 125 ? -15.268 18.065 -15.812 1.00 86.31 125 SER A O 1
ATOM 921 N N . MET A 1 126 ? -13.827 19.428 -14.759 1.00 89.69 126 MET A N 1
ATOM 922 C CA . MET A 1 126 ? -13.976 18.793 -13.455 1.00 89.69 126 MET A CA 1
ATOM 923 C C . MET A 1 126 ? -15.341 19.111 -12.834 1.00 89.69 126 MET A C 1
ATOM 925 O O . MET A 1 126 ? -16.022 18.208 -12.348 1.00 89.69 126 MET A O 1
ATOM 929 N N . ASP A 1 127 ? -15.791 20.361 -12.918 1.00 87.38 127 ASP A N 1
ATOM 930 C CA . ASP A 1 127 ? -17.119 20.753 -12.437 1.00 87.38 127 ASP A CA 1
ATOM 931 C C . ASP A 1 127 ? -18.247 20.133 -13.266 1.00 87.38 127 ASP A C 1
ATOM 933 O O . ASP A 1 127 ? -19.276 19.718 -12.716 1.00 87.38 127 ASP A O 1
ATOM 937 N N . GLN A 1 128 ? -18.043 19.987 -14.578 1.00 88.94 128 GLN A N 1
ATOM 938 C CA . GLN A 1 128 ? -18.983 19.282 -15.442 1.00 88.94 128 GLN A CA 1
ATOM 939 C C . GLN A 1 128 ? -19.113 17.808 -15.039 1.00 88.94 128 GLN A C 1
ATOM 941 O O . GLN A 1 128 ? -20.223 17.341 -14.782 1.00 88.94 128 GLN A O 1
ATOM 946 N N . SER A 1 129 ? -17.997 17.085 -14.908 1.00 86.81 129 SER A N 1
ATOM 947 C CA . SER A 1 129 ? -18.026 15.674 -14.490 1.00 86.81 129 SER A CA 1
ATOM 948 C C . SER A 1 129 ? -18.640 15.484 -13.098 1.00 86.81 129 SER A C 1
ATOM 950 O O . SER A 1 129 ? -19.408 14.546 -12.876 1.00 86.81 129 SER A O 1
ATOM 952 N N . ARG A 1 130 ? -18.388 16.409 -12.164 1.00 86.12 130 ARG A N 1
ATOM 953 C CA . ARG A 1 130 ? -19.014 16.398 -10.835 1.00 86.12 130 ARG A CA 1
ATOM 954 C C . ARG A 1 130 ? -20.527 16.610 -10.907 1.00 86.12 130 ARG A C 1
ATOM 956 O O . ARG A 1 130 ? -21.277 15.952 -10.181 1.00 86.12 130 ARG A O 1
ATOM 963 N N . SER A 1 131 ? -20.977 17.502 -11.783 1.00 83.88 131 SER A N 1
ATOM 964 C CA . SER A 1 131 ? -22.400 17.764 -12.011 1.00 83.88 131 SER A CA 1
ATOM 965 C C . SER A 1 131 ? -23.100 16.558 -12.639 1.00 83.88 131 SER A C 1
ATOM 967 O O . SER A 1 131 ? -24.177 16.181 -12.188 1.00 83.88 131 SER A O 1
ATOM 969 N N . GLU A 1 132 ? -22.469 15.899 -13.613 1.00 83.94 132 GLU A N 1
ATOM 970 C CA . GLU A 1 132 ? -22.986 14.680 -14.250 1.00 83.94 132 GLU A CA 1
ATOM 971 C C . GLU A 1 132 ? -23.110 13.517 -13.252 1.00 83.94 132 GLU A C 1
ATOM 973 O O . GLU A 1 132 ? -24.142 12.845 -13.208 1.00 83.94 132 GLU A O 1
ATOM 978 N N . LEU A 1 133 ? -22.111 13.328 -12.382 1.00 81.62 133 LEU A N 1
ATOM 979 C CA . LEU A 1 133 ? -22.165 12.329 -11.308 1.00 81.62 133 LEU A CA 1
ATOM 980 C C . LEU A 1 133 ? -23.301 12.610 -10.315 1.00 81.62 133 LEU A C 1
ATOM 982 O O . LEU A 1 133 ? -24.023 11.694 -9.925 1.00 81.62 133 LEU A O 1
ATOM 986 N N . THR A 1 134 ? -23.491 13.876 -9.940 1.00 79.88 134 THR A N 1
ATOM 987 C CA . THR A 1 134 ? -24.543 14.276 -8.990 1.00 79.88 134 THR A CA 1
ATOM 988 C C . THR A 1 134 ? -25.942 14.181 -9.615 1.00 79.88 134 THR A C 1
ATOM 990 O O . THR A 1 134 ? -26.907 13.805 -8.949 1.00 79.88 134 THR A O 1
ATOM 993 N N . ALA A 1 135 ? -26.069 14.475 -10.911 1.00 75.19 135 ALA A N 1
ATOM 994 C CA . ALA A 1 135 ? -27.316 14.294 -11.648 1.00 75.19 135 ALA A CA 1
ATOM 995 C C . ALA A 1 135 ? -27.686 12.806 -11.761 1.00 75.19 135 ALA A C 1
ATOM 997 O O . ALA A 1 135 ? -28.841 12.447 -11.547 1.00 75.19 135 ALA A O 1
ATOM 998 N N . SER A 1 136 ? -26.704 11.932 -12.015 1.00 71.06 136 SER A N 1
ATOM 999 C CA . SER A 1 136 ? -26.922 10.484 -12.043 1.00 71.06 136 SER A CA 1
ATOM 1000 C C . SER A 1 136 ? -27.332 9.919 -10.682 1.00 71.06 136 SER A C 1
ATOM 1002 O O . SER A 1 136 ? -28.122 8.980 -10.654 1.00 71.06 136 SER A O 1
ATOM 1004 N N . SER A 1 137 ? -26.830 10.451 -9.562 1.00 69.31 137 SER A N 1
ATOM 1005 C CA . SER A 1 137 ? -27.249 9.989 -8.232 1.00 69.31 137 SER A CA 1
ATOM 1006 C C . SER A 1 137 ? -28.678 10.406 -7.877 1.00 69.31 137 SER A C 1
ATOM 1008 O O . SER A 1 137 ? -29.381 9.645 -7.221 1.00 69.31 137 SER A O 1
ATOM 1010 N N . GLY A 1 138 ? -29.141 11.570 -8.348 1.00 70.12 138 GLY A N 1
ATOM 1011 C CA . GLY A 1 138 ? -30.510 12.034 -8.091 1.00 70.12 138 GLY A CA 1
ATOM 1012 C C . GLY A 1 138 ? -31.599 11.171 -8.746 1.00 70.12 138 GLY A C 1
ATOM 1013 O O . GLY A 1 138 ? -32.699 11.062 -8.207 1.00 70.12 138 GLY A O 1
ATOM 1014 N N . ASP A 1 139 ? -31.292 10.518 -9.870 1.00 72.38 139 ASP A N 1
ATOM 1015 C CA . ASP A 1 139 ? -32.221 9.608 -10.560 1.00 72.38 139 ASP A CA 1
ATOM 1016 C C . ASP A 1 139 ? -32.480 8.312 -9.763 1.00 72.38 139 ASP A C 1
ATOM 1018 O O . ASP A 1 139 ? -33.577 7.749 -9.793 1.00 72.38 139 ASP A O 1
ATOM 1022 N N . TRP A 1 140 ? -31.500 7.867 -8.969 1.00 72.31 140 TRP A N 1
ATOM 1023 C CA . TRP A 1 140 ? -31.659 6.720 -8.071 1.00 72.31 140 TRP A CA 1
ATOM 1024 C C . TRP A 1 140 ? -32.576 7.036 -6.888 1.00 72.31 140 TRP A C 1
ATOM 1026 O O . TRP A 1 140 ? -33.465 6.240 -6.585 1.00 72.31 140 TRP A O 1
ATOM 1036 N N . ASP A 1 141 ? -32.414 8.208 -6.267 1.00 75.00 141 ASP A N 1
ATOM 1037 C CA . ASP A 1 141 ? -33.250 8.636 -5.137 1.00 75.00 141 ASP A CA 1
ATOM 1038 C C . ASP A 1 141 ? -34.717 8.833 -5.555 1.00 75.00 141 ASP A C 1
ATOM 1040 O O . ASP A 1 141 ? -35.635 8.452 -4.824 1.00 75.00 141 ASP A O 1
ATOM 1044 N N . TYR A 1 142 ? -34.957 9.371 -6.757 1.00 75.69 142 TYR A N 1
ATOM 1045 C CA . TYR A 1 142 ? -36.309 9.513 -7.300 1.00 75.69 142 TYR A CA 1
ATOM 1046 C C . TYR A 1 142 ? -36.961 8.154 -7.591 1.00 75.69 142 TYR A C 1
ATOM 1048 O O . TYR A 1 142 ? -38.079 7.906 -7.136 1.00 75.69 142 TYR A O 1
ATOM 1056 N N . ASN A 1 143 ? -36.263 7.247 -8.287 1.00 78.44 143 ASN A N 1
ATOM 1057 C CA . ASN A 1 143 ? -36.786 5.906 -8.573 1.00 78.44 143 ASN A CA 1
ATOM 1058 C C . ASN A 1 143 ? -37.073 5.112 -7.292 1.00 78.44 143 ASN A C 1
ATOM 1060 O O . ASN A 1 143 ? -38.088 4.424 -7.206 1.00 78.44 143 ASN A O 1
ATOM 1064 N N . TYR A 1 144 ? -36.228 5.244 -6.269 1.00 78.88 144 TYR A N 1
ATOM 1065 C CA . TYR A 1 144 ? -36.464 4.608 -4.975 1.00 78.88 144 TYR A CA 1
ATOM 1066 C C . TYR A 1 144 ? -37.711 5.169 -4.269 1.00 78.88 144 TYR A C 1
ATOM 1068 O O . TYR A 1 144 ? -38.513 4.421 -3.703 1.00 78.88 144 TYR A O 1
ATOM 1076 N N . GLY A 1 145 ? -37.925 6.486 -4.349 1.00 82.31 145 GLY A N 1
ATOM 1077 C CA . GLY A 1 145 ? -39.142 7.139 -3.862 1.00 82.31 145 GLY A CA 1
ATOM 1078 C C . GLY A 1 145 ? -40.416 6.645 -4.559 1.00 82.31 145 GLY A C 1
ATOM 1079 O O . GLY A 1 145 ? -41.428 6.419 -3.901 1.00 82.31 145 GLY A O 1
ATOM 1080 N N . VAL A 1 146 ? -40.364 6.419 -5.875 1.00 84.50 146 VAL A N 1
ATOM 1081 C CA . VAL A 1 146 ? -41.501 5.878 -6.641 1.00 84.50 146 VAL A CA 1
ATOM 1082 C C . VAL A 1 146 ? -41.794 4.430 -6.244 1.00 84.50 146 VAL A C 1
ATOM 1084 O O . VAL A 1 146 ? -42.939 4.110 -5.935 1.00 84.50 146 VAL A O 1
ATOM 1087 N N . LEU A 1 147 ? -40.768 3.578 -6.166 1.00 85.25 147 LEU A N 1
ATOM 1088 C CA . LEU A 1 147 ? -40.927 2.169 -5.788 1.00 85.25 147 LEU A CA 1
ATOM 1089 C C . LEU A 1 147 ? -41.480 2.007 -4.365 1.00 85.25 147 LEU A C 1
ATOM 1091 O O . LEU A 1 147 ? -42.374 1.198 -4.133 1.00 85.25 147 LEU A O 1
ATOM 1095 N N . SER A 1 148 ? -40.991 2.807 -3.414 1.00 83.06 148 SER A N 1
ATOM 1096 C CA . SER A 1 148 ? -41.500 2.783 -2.036 1.00 83.06 148 SER A CA 1
ATOM 1097 C C . SER A 1 148 ? -42.947 3.282 -1.928 1.00 83.06 148 SER A C 1
ATOM 1099 O O . SER A 1 148 ? -43.716 2.767 -1.113 1.00 83.06 148 SER A O 1
ATOM 1101 N N . ALA A 1 149 ? -43.353 4.243 -2.764 1.00 87.00 149 ALA A N 1
ATOM 1102 C CA . ALA A 1 149 ? -44.739 4.695 -2.843 1.00 87.00 149 ALA A CA 1
ATOM 1103 C C . ALA A 1 149 ? -45.668 3.636 -3.471 1.00 87.00 149 ALA A C 1
ATOM 1105 O O . ALA A 1 149 ? -46.786 3.450 -2.989 1.00 87.00 149 ALA A O 1
ATOM 1106 N N . GLU A 1 150 ? -45.214 2.911 -4.500 1.00 87.25 150 GLU A N 1
ATOM 1107 C CA . GLU A 1 150 ? -45.949 1.778 -5.085 1.00 87.25 150 GLU A CA 1
ATOM 1108 C C . GLU A 1 150 ? -46.122 0.630 -4.079 1.00 87.25 150 GLU A C 1
ATOM 1110 O O . GLU A 1 150 ? -47.218 0.085 -3.949 1.00 87.25 150 GLU A O 1
ATOM 1115 N N . GLU A 1 151 ? -45.084 0.303 -3.306 1.00 86.69 151 GLU A N 1
ATOM 1116 C CA . GLU A 1 151 ? -45.143 -0.718 -2.249 1.00 86.69 151 GLU A CA 1
ATOM 1117 C C . GLU A 1 151 ? -46.151 -0.349 -1.140 1.00 86.69 151 GLU A C 1
ATOM 1119 O O . GLU A 1 151 ? -46.922 -1.190 -0.664 1.00 86.69 151 GLU A O 1
ATOM 1124 N N . GLN A 1 152 ? -46.218 0.932 -0.763 1.00 84.69 152 GLN A N 1
ATOM 112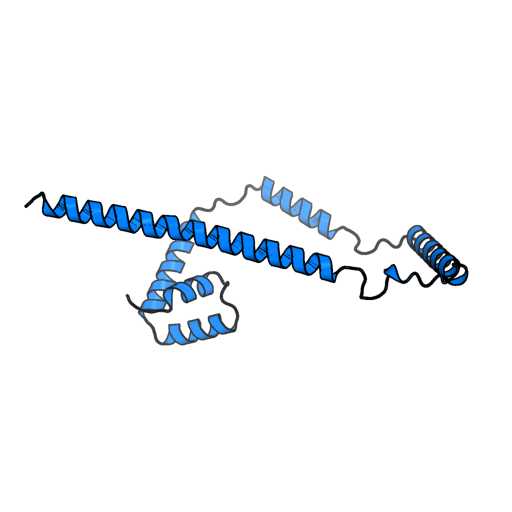5 C CA . GLN A 1 152 ? -47.213 1.431 0.193 1.00 84.69 152 GLN A CA 1
ATOM 1126 C C . GLN A 1 152 ? -48.642 1.397 -0.360 1.00 84.69 152 GLN A C 1
ATOM 1128 O O . GLN A 1 152 ? -49.577 1.112 0.385 1.00 84.69 152 GLN A O 1
ATOM 1133 N N . ALA A 1 153 ? -48.831 1.663 -1.654 1.00 83.31 153 ALA A N 1
ATOM 1134 C CA . ALA A 1 153 ? -50.147 1.588 -2.283 1.00 83.31 153 ALA A CA 1
ATOM 1135 C C . ALA A 1 153 ? -50.647 0.137 -2.383 1.00 83.31 153 ALA A C 1
ATOM 1137 O O . ALA A 1 153 ? -51.797 -0.139 -2.053 1.00 83.31 153 ALA A O 1
ATOM 1138 N N . LEU A 1 154 ? -49.770 -0.799 -2.764 1.00 84.00 154 LEU A N 1
ATOM 1139 C CA . LEU A 1 154 ? -50.095 -2.227 -2.845 1.00 84.00 154 LEU A CA 1
ATOM 1140 C C . LEU A 1 154 ? -50.438 -2.822 -1.472 1.00 84.00 154 LEU A C 1
ATOM 1142 O O . LEU A 1 154 ? -51.412 -3.557 -1.351 1.00 84.00 154 LEU A O 1
ATOM 1146 N N . SER A 1 155 ? -49.690 -2.461 -0.426 1.00 79.94 155 SER A N 1
ATOM 1147 C CA . SER A 1 155 ? -49.968 -2.934 0.940 1.00 79.94 155 SER A CA 1
ATOM 1148 C C . SER A 1 155 ? -51.246 -2.348 1.556 1.00 79.94 155 SER A C 1
ATOM 1150 O O . SER A 1 155 ? -51.807 -2.949 2.471 1.00 79.94 155 SER A O 1
ATOM 1152 N N . ALA A 1 156 ? -51.732 -1.206 1.061 1.00 76.19 156 ALA A N 1
ATOM 1153 C CA . ALA A 1 156 ? -52.993 -0.607 1.498 1.00 76.19 156 ALA A CA 1
ATOM 1154 C C . ALA A 1 156 ? -54.235 -1.222 0.825 1.00 76.19 156 ALA A C 1
ATOM 1156 O O . ALA A 1 156 ? -55.325 -1.118 1.382 1.00 76.19 156 ALA A O 1
ATOM 1157 N N . GLU A 1 157 ? -54.085 -1.851 -0.346 1.00 71.81 157 GLU A N 1
ATOM 1158 C CA . GLU A 1 157 ? -55.188 -2.465 -1.107 1.00 71.81 157 GLU A CA 1
ATOM 1159 C C . GLU A 1 157 ? -55.420 -3.948 -0.744 1.00 71.81 157 GLU A C 1
ATOM 1161 O O . GLU A 1 157 ? -56.439 -4.531 -1.107 1.00 71.81 157 GLU A O 1
ATOM 1166 N N . GLU A 1 158 ? -54.505 -4.554 0.021 1.00 59.66 158 GLU A N 1
ATOM 1167 C CA . GLU A 1 158 ? -54.599 -5.935 0.527 1.00 59.66 158 GLU A CA 1
ATOM 1168 C C . GLU A 1 158 ? -55.317 -6.046 1.899 1.00 59.66 158 GLU A C 1
ATOM 1170 O O . GLU A 1 158 ? -55.285 -7.100 2.540 1.00 59.66 158 GLU A O 1
ATOM 1175 N N . VAL A 1 159 ? -55.989 -4.971 2.346 1.00 50.81 159 VAL A N 1
ATOM 1176 C CA . VAL A 1 159 ? -56.825 -4.889 3.568 1.00 50.81 159 VAL A CA 1
ATOM 1177 C C . VAL A 1 159 ? -58.280 -4.606 3.208 1.00 50.81 159 VAL A C 1
ATOM 1179 O O . VAL A 1 159 ? -59.160 -5.323 3.742 1.00 50.81 159 VAL A O 1
#